Protein AF-A0A7S3MCF3-F1 (afdb_monomer_lite)

Radius of gyration: 24.48 Å; chains: 1; bounding box: 54×47×55 Å

Organism: NCBI:txid89044

Secondary structure (DSSP, 8-state):
---SHHHHHHHHHHHHSTTS-EEEHHHHHTS-GGGGGGEEE---B--TT-SSPBPEEEE-----S-------S--PPPHHHHHHHHHHHHHHHHHHHHGGGT---------HHHHHHHHHHHHHTTSS--------------PPPP-

pLDDT: mean 72.07, std 20.74, range [34.94, 98.25]

Structure (mmCIF, N/CA/C/O backbone):
data_AF-A0A7S3MCF3-F1
#
_entry.id   AF-A0A7S3MCF3-F1
#
loop_
_atom_site.group_PDB
_atom_site.id
_atom_site.type_symbol
_atom_site.label_atom_id
_atom_site.label_alt_id
_atom_site.label_comp_id
_atom_site.label_asym_id
_atom_site.label_entity_id
_atom_site.label_seq_id
_atom_site.pdbx_PDB_ins_code
_atom_site.Cartn_x
_atom_site.Cartn_y
_atom_site.Cartn_z
_atom_site.occupancy
_atom_site.B_iso_or_equiv
_atom_site.auth_seq_id
_atom_site.auth_comp_id
_atom_site.auth_asym_id
_atom_site.auth_atom_id
_atom_site.pdbx_PDB_model_num
ATOM 1 N N . ALA A 1 1 ? 8.148 19.904 11.786 1.00 44.91 1 ALA A N 1
ATOM 2 C CA . ALA A 1 1 ? 8.421 18.454 11.786 1.00 44.91 1 ALA A CA 1
ATOM 3 C C . ALA A 1 1 ? 7.091 17.718 11.912 1.00 44.91 1 ALA A C 1
ATOM 5 O O . ALA A 1 1 ? 6.360 18.007 12.849 1.00 44.91 1 ALA A O 1
ATOM 6 N N . ALA A 1 2 ? 6.740 16.828 10.980 1.00 50.06 2 ALA A N 1
ATOM 7 C CA . ALA A 1 2 ? 5.568 15.959 11.122 1.00 50.06 2 ALA A CA 1
ATOM 8 C C . ALA A 1 2 ? 5.924 14.797 12.069 1.00 50.06 2 ALA A C 1
ATOM 10 O O . ALA A 1 2 ? 6.110 13.661 11.651 1.00 50.06 2 ALA A O 1
ATOM 11 N N . ILE A 1 3 ? 6.128 15.113 13.347 1.00 60.81 3 ILE A N 1
ATOM 12 C CA . ILE A 1 3 ? 6.326 14.124 14.409 1.00 60.81 3 ILE A CA 1
ATOM 13 C C . ILE A 1 3 ? 4.925 13.806 14.906 1.00 60.81 3 ILE A C 1
ATOM 15 O O . ILE A 1 3 ? 4.333 14.574 15.657 1.00 60.81 3 ILE A O 1
ATOM 19 N N . GLY A 1 4 ? 4.342 12.731 14.396 1.00 77.31 4 GLY A N 1
ATOM 20 C CA . GLY A 1 4 ? 2.964 12.396 14.707 1.00 77.31 4 GLY A CA 1
ATOM 21 C C . GLY A 1 4 ? 2.725 10.911 14.560 1.00 77.31 4 GLY A C 1
ATOM 22 O O . GLY A 1 4 ? 3.331 10.252 13.715 1.00 77.31 4 GLY A O 1
ATOM 23 N N . SER A 1 5 ? 1.811 10.400 15.376 1.00 85.06 5 SER A N 1
ATOM 24 C CA . SER A 1 5 ? 1.295 9.030 15.323 1.00 85.06 5 SER A CA 1
ATOM 25 C C . SER A 1 5 ? 1.004 8.553 13.894 1.00 85.06 5 SER A C 1
ATOM 27 O O . SER A 1 5 ? 1.271 7.399 13.580 1.00 85.06 5 SER A O 1
ATOM 29 N N . VAL A 1 6 ? 0.558 9.453 13.012 1.00 90.19 6 VAL A N 1
ATOM 30 C CA . VAL A 1 6 ? 0.302 9.197 11.586 1.00 90.19 6 VAL A CA 1
ATOM 31 C C . VAL A 1 6 ? 1.533 8.674 10.844 1.00 90.19 6 VAL A C 1
ATOM 33 O O . VAL A 1 6 ? 1.431 7.665 10.159 1.00 90.19 6 VAL A O 1
ATOM 36 N N . VAL A 1 7 ? 2.709 9.289 11.010 1.00 90.81 7 VAL A N 1
ATOM 37 C CA . VAL A 1 7 ? 3.930 8.853 10.304 1.00 90.81 7 VAL A CA 1
ATOM 38 C C . VAL A 1 7 ? 4.357 7.462 10.767 1.00 90.81 7 VAL A C 1
ATOM 40 O O . VAL A 1 7 ? 4.725 6.624 9.946 1.00 90.81 7 VAL A O 1
ATOM 43 N N . ASN A 1 8 ? 4.250 7.190 12.070 1.00 90.62 8 ASN A N 1
ATOM 44 C CA . ASN A 1 8 ? 4.541 5.870 12.630 1.00 90.62 8 ASN A CA 1
ATOM 45 C C . ASN A 1 8 ? 3.561 4.802 12.107 1.00 90.62 8 ASN A C 1
ATOM 47 O O . ASN A 1 8 ? 3.985 3.707 11.743 1.00 90.62 8 ASN A O 1
ATOM 51 N N . MET A 1 9 ? 2.265 5.127 12.009 1.00 92.44 9 MET A N 1
ATOM 52 C CA . MET A 1 9 ? 1.270 4.228 11.413 1.00 92.44 9 MET A CA 1
ATOM 53 C C . MET A 1 9 ? 1.580 3.947 9.944 1.00 92.44 9 MET A C 1
ATOM 55 O O . MET A 1 9 ? 1.644 2.782 9.563 1.00 92.44 9 MET A O 1
ATOM 59 N N . SER A 1 10 ? 1.830 4.979 9.135 1.00 93.50 10 SER A N 1
ATOM 60 C CA . SER A 1 10 ? 2.130 4.811 7.709 1.00 93.50 10 SER A CA 1
ATOM 61 C C . SER A 1 10 ? 3.391 3.980 7.483 1.00 93.50 10 SER A C 1
ATOM 63 O O . SER A 1 10 ? 3.389 3.082 6.644 1.00 93.50 10 SER A O 1
ATOM 65 N N . ALA A 1 11 ? 4.448 4.222 8.265 1.00 93.50 11 ALA A N 1
ATOM 66 C CA . ALA A 1 11 ? 5.666 3.420 8.209 1.00 93.50 11 ALA A CA 1
ATOM 67 C C . ALA A 1 11 ? 5.388 1.951 8.560 1.00 93.50 11 ALA A C 1
ATOM 69 O O . ALA A 1 11 ? 5.877 1.051 7.880 1.00 93.50 11 ALA A O 1
ATOM 70 N N . ARG A 1 12 ? 4.557 1.694 9.581 1.00 94.31 12 ARG A N 1
ATOM 71 C CA . ARG A 1 12 ? 4.205 0.324 9.961 1.00 94.31 12 ARG A CA 1
ATOM 72 C C . ARG A 1 12 ? 3.366 -0.372 8.893 1.00 94.31 12 ARG A C 1
ATOM 74 O O . ARG A 1 12 ? 3.689 -1.498 8.537 1.00 94.31 12 ARG A O 1
ATOM 81 N N . LEU A 1 13 ? 2.354 0.298 8.343 1.00 95.62 13 LEU A N 1
ATOM 82 C CA . LEU A 1 13 ? 1.548 -0.232 7.239 1.00 95.62 13 LEU A CA 1
ATOM 83 C C . LEU A 1 13 ?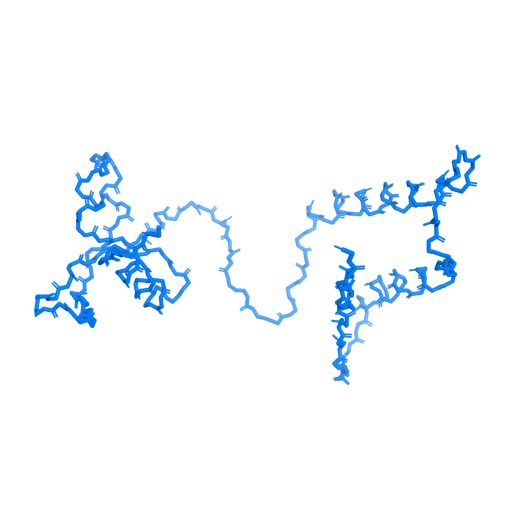 2.412 -0.556 6.017 1.00 95.62 13 LEU A C 1
ATOM 85 O O . LEU A 1 13 ? 2.224 -1.600 5.403 1.00 95.62 13 LEU A O 1
ATOM 89 N N . MET A 1 14 ? 3.391 0.294 5.698 1.00 95.19 14 MET A N 1
ATOM 90 C CA . MET A 1 14 ? 4.333 0.053 4.603 1.00 95.19 14 MET A CA 1
ATOM 91 C C . MET A 1 14 ? 5.173 -1.211 4.829 1.00 95.19 14 MET A C 1
ATOM 93 O O . MET A 1 14 ? 5.364 -1.980 3.890 1.00 95.19 14 MET A O 1
ATOM 97 N N . CYS A 1 15 ? 5.652 -1.448 6.054 1.00 94.31 15 CYS A N 1
ATOM 98 C CA . CYS A 1 15 ? 6.405 -2.661 6.383 1.00 94.31 15 CYS A CA 1
ATOM 99 C C . CYS A 1 15 ? 5.558 -3.939 6.277 1.00 94.31 15 CYS A C 1
ATOM 101 O O . CYS A 1 15 ? 6.086 -4.973 5.884 1.00 94.31 15 CYS A O 1
ATOM 103 N N . GLU A 1 16 ? 4.270 -3.871 6.617 1.00 94.75 16 GLU A N 1
ATOM 104 C CA . GLU A 1 16 ? 3.361 -5.032 6.629 1.00 94.75 16 GLU A CA 1
ATOM 105 C C . GLU A 1 16 ? 2.702 -5.304 5.266 1.00 94.75 16 GLU A C 1
ATOM 107 O O . GLU A 1 16 ? 2.090 -6.349 5.067 1.00 94.75 16 GLU A O 1
ATOM 112 N N . ALA A 1 17 ? 2.797 -4.378 4.308 1.00 93.56 17 ALA A N 1
ATOM 113 C CA . ALA A 1 17 ? 2.049 -4.470 3.058 1.00 93.56 17 ALA A CA 1
ATOM 114 C C . ALA A 1 17 ? 2.517 -5.583 2.103 1.00 93.56 17 ALA A C 1
ATOM 116 O O . ALA A 1 17 ? 1.784 -5.887 1.167 1.00 93.56 17 ALA A O 1
ATOM 117 N N . ASP A 1 18 ? 3.714 -6.155 2.289 1.00 91.00 18 ASP A N 1
ATOM 118 C CA . ASP A 1 18 ? 4.330 -7.170 1.409 1.00 91.00 18 ASP A CA 1
ATOM 119 C C . ASP A 1 18 ? 4.158 -6.863 -0.096 1.00 91.00 18 ASP A C 1
ATOM 121 O O . ASP A 1 18 ? 3.758 -7.697 -0.907 1.00 91.00 18 ASP A O 1
ATOM 125 N N . GLY A 1 19 ? 4.382 -5.604 -0.487 1.00 89.62 19 GLY A N 1
ATOM 126 C CA . GLY A 1 19 ? 4.226 -5.131 -1.869 1.00 89.62 19 GLY A CA 1
ATOM 127 C C . GLY A 1 19 ? 2.780 -4.904 -2.341 1.00 89.62 19 GLY A C 1
ATOM 128 O O . GLY A 1 19 ? 2.566 -4.672 -3.531 1.00 89.62 19 GLY A O 1
ATOM 129 N N . GLY A 1 20 ? 1.799 -4.987 -1.445 1.00 93.56 20 GLY A N 1
ATOM 130 C CA . GLY A 1 20 ? 0.422 -4.532 -1.633 1.00 93.56 20 GLY A CA 1
ATOM 131 C C . GLY A 1 20 ? 0.202 -3.087 -1.172 1.00 93.56 20 GLY A C 1
ATOM 132 O O . GLY A 1 20 ? 1.145 -2.346 -0.895 1.00 93.56 20 GLY A O 1
ATOM 133 N N . ILE A 1 21 ? -1.067 -2.681 -1.087 1.00 96.12 21 ILE A N 1
ATOM 134 C CA . ILE A 1 21 ? -1.476 -1.388 -0.525 1.00 96.12 21 ILE A CA 1
ATOM 135 C C . ILE A 1 21 ? -2.353 -1.672 0.690 1.00 96.12 21 ILE A C 1
ATOM 137 O O . ILE A 1 21 ? -3.384 -2.336 0.572 1.00 96.12 21 ILE A O 1
ATOM 141 N N . LEU A 1 22 ? -1.933 -1.165 1.847 1.00 97.19 22 LEU A N 1
ATOM 142 C CA . LEU A 1 22 ? -2.694 -1.214 3.088 1.00 97.19 22 LEU A CA 1
ATOM 143 C C . LEU A 1 22 ? -3.128 0.196 3.475 1.00 97.19 22 LEU A C 1
ATOM 145 O O . LEU A 1 22 ? -2.333 1.133 3.396 1.00 97.19 22 LEU A O 1
ATOM 149 N N . ILE A 1 23 ? -4.374 0.332 3.919 1.00 97.81 23 ILE A N 1
ATOM 150 C CA . ILE A 1 23 ? -4.916 1.582 4.455 1.00 97.81 23 ILE A CA 1
ATOM 151 C C . ILE A 1 23 ? -5.577 1.333 5.808 1.00 97.81 23 ILE A C 1
ATOM 153 O O . ILE A 1 23 ? -6.113 0.254 6.066 1.00 97.81 23 ILE A O 1
ATOM 157 N N . ASP A 1 24 ? -5.532 2.327 6.685 1.00 97.62 24 ASP A N 1
ATOM 158 C CA . ASP A 1 24 ? -6.203 2.274 7.976 1.00 97.62 24 ASP A CA 1
ATOM 159 C C . ASP A 1 24 ? -7.709 2.556 7.849 1.00 97.62 24 ASP A C 1
ATOM 161 O O . ASP A 1 24 ? -8.204 3.034 6.826 1.00 97.62 24 ASP A O 1
ATOM 165 N N . GLU A 1 25 ? -8.448 2.287 8.921 1.00 97.12 25 GLU A N 1
ATOM 166 C CA . GLU A 1 25 ? -9.888 2.521 8.965 1.00 97.12 25 GLU A CA 1
ATOM 167 C C . GLU A 1 25 ? -10.301 3.974 8.722 1.00 97.12 25 GLU A C 1
ATOM 169 O O . GLU A 1 25 ? -11.331 4.205 8.083 1.00 97.12 25 GLU A O 1
ATOM 174 N N . THR A 1 26 ? -9.528 4.957 9.193 1.00 96.31 26 THR A N 1
ATOM 175 C CA . THR A 1 26 ? -9.891 6.360 8.968 1.00 96.31 26 THR A CA 1
ATOM 176 C C . THR A 1 26 ? -9.769 6.698 7.492 1.00 96.31 26 THR A C 1
ATOM 178 O O . THR A 1 26 ? -10.711 7.250 6.932 1.00 96.31 26 THR A O 1
ATOM 181 N N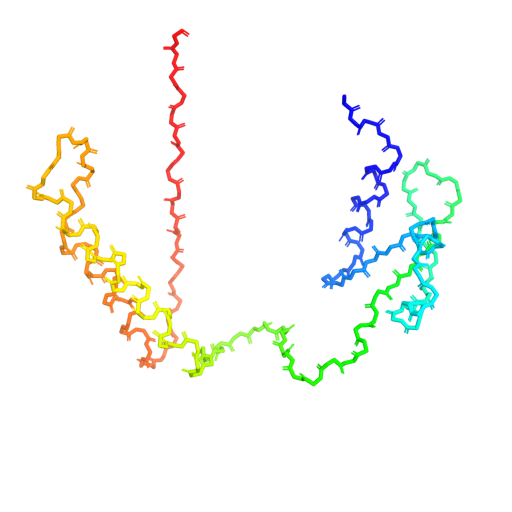 . THR A 1 27 ? -8.692 6.273 6.828 1.00 97.19 27 THR A N 1
ATOM 182 C CA . THR A 1 27 ? -8.542 6.437 5.377 1.00 97.19 27 THR A CA 1
ATOM 183 C C . THR A 1 27 ? -9.642 5.699 4.613 1.00 97.19 27 THR A C 1
ATOM 185 O O . THR A 1 27 ? -10.255 6.284 3.722 1.00 97.19 27 THR A O 1
ATOM 188 N N . PHE A 1 28 ? -9.966 4.460 4.997 1.00 97.88 28 PHE A N 1
ATOM 189 C CA . PHE A 1 28 ? -11.014 3.667 4.344 1.00 97.88 28 PHE A CA 1
ATOM 190 C C . PHE A 1 28 ? -12.393 4.344 4.398 1.00 97.88 28 PHE A C 1
ATOM 192 O O . PHE A 1 28 ? -13.081 4.414 3.383 1.00 97.88 28 PHE A O 1
ATOM 199 N N . ARG A 1 29 ? -12.783 4.911 5.548 1.00 97.75 29 ARG A N 1
ATOM 200 C CA . ARG A 1 29 ? -14.086 5.586 5.718 1.00 97.75 29 ARG A CA 1
ATOM 201 C C . ARG A 1 29 ? -14.247 6.857 4.877 1.00 97.75 29 ARG A C 1
ATOM 203 O O . ARG A 1 29 ? -15.379 7.262 4.634 1.00 97.75 29 ARG A O 1
ATOM 210 N N . HIS A 1 30 ? -13.149 7.482 4.455 1.00 98.25 30 HIS A N 1
ATOM 211 C CA . HIS A 1 30 ? -13.183 8.672 3.598 1.00 98.25 30 HIS A CA 1
ATOM 212 C C . HIS A 1 30 ? -13.189 8.337 2.100 1.00 98.25 30 HIS A C 1
ATOM 214 O O . HIS A 1 30 ? -13.309 9.248 1.278 1.00 98.25 30 HIS A O 1
ATOM 220 N N . LEU A 1 31 ? -13.062 7.060 1.722 1.00 96.69 31 LEU A N 1
ATOM 221 C CA . LEU A 1 31 ? -13.160 6.661 0.323 1.00 96.69 31 LEU A CA 1
ATOM 222 C C . LEU A 1 31 ? -14.612 6.760 -0.180 1.00 96.69 31 LEU A C 1
ATOM 224 O O . LEU A 1 31 ? -15.557 6.547 0.585 1.00 96.69 31 LEU A O 1
ATOM 228 N N . PRO A 1 32 ? -14.819 7.041 -1.478 1.00 97.31 32 PRO A N 1
ATOM 229 C CA . PRO A 1 32 ? -16.125 6.900 -2.104 1.00 97.31 32 PRO A CA 1
ATOM 230 C C . PRO A 1 32 ? -16.672 5.476 -1.951 1.00 97.31 32 PRO A C 1
ATOM 232 O O . PRO A 1 32 ? -15.938 4.500 -2.082 1.00 97.31 32 PRO A O 1
ATOM 235 N N . SER A 1 33 ? -17.985 5.341 -1.764 1.00 96.19 33 SER A N 1
ATOM 236 C CA . SER A 1 33 ? -18.632 4.043 -1.519 1.00 96.19 33 SER A CA 1
ATOM 237 C C . SER A 1 33 ? -18.416 3.003 -2.627 1.00 96.19 33 SER A C 1
ATOM 239 O O . SER A 1 33 ? -18.386 1.809 -2.339 1.00 96.19 33 SER A O 1
ATOM 241 N N . HIS A 1 34 ? -18.225 3.427 -3.883 1.00 94.31 34 HIS A N 1
ATOM 242 C CA . HIS A 1 34 ? -17.943 2.512 -4.995 1.00 94.31 34 HIS A CA 1
ATOM 243 C C . HIS A 1 34 ? -16.576 1.817 -4.870 1.00 94.31 34 HIS A C 1
ATOM 245 O O . HIS A 1 34 ? -16.416 0.697 -5.353 1.00 94.31 34 HIS A O 1
ATOM 251 N N . GLU A 1 35 ? -15.619 2.427 -4.165 1.00 95.19 35 GLU A N 1
ATOM 252 C CA . GLU A 1 35 ? -14.285 1.860 -3.947 1.00 95.19 35 GLU A CA 1
ATOM 253 C C . GLU A 1 35 ? -14.250 0.822 -2.824 1.00 95.19 35 GLU A C 1
ATOM 255 O O . GLU A 1 35 ? -13.308 0.040 -2.755 1.00 95.19 35 GLU A O 1
ATOM 260 N N . PHE A 1 36 ? -15.267 0.743 -1.956 1.00 94.94 36 PHE A N 1
ATOM 261 C CA . PHE A 1 36 ? -15.254 -0.195 -0.822 1.00 94.94 36 PHE A CA 1
ATOM 262 C C . PHE A 1 36 ? -15.131 -1.659 -1.264 1.00 94.94 36 PHE A C 1
ATOM 264 O O . PHE A 1 36 ? -14.542 -2.467 -0.552 1.00 94.94 36 PHE A O 1
ATOM 271 N N . SER A 1 37 ? -15.638 -1.988 -2.456 1.00 94.56 37 SER A N 1
ATOM 272 C CA . SER A 1 37 ? -15.527 -3.326 -3.051 1.00 94.56 37 SER A CA 1
ATOM 273 C C . SER A 1 37 ? -14.096 -3.710 -3.460 1.00 94.56 37 SER A C 1
ATOM 275 O O . SER A 1 37 ? -13.791 -4.896 -3.576 1.00 94.56 37 SER A O 1
ATOM 277 N N . SER A 1 38 ? -13.211 -2.724 -3.625 1.00 95.50 38 SER A N 1
ATOM 278 C CA . SER A 1 38 ? -11.798 -2.907 -3.969 1.00 95.50 38 SER A CA 1
ATOM 279 C C . SER A 1 38 ? -10.917 -3.197 -2.749 1.00 95.50 38 SER A C 1
ATOM 281 O O . SER A 1 38 ? -9.703 -3.335 -2.889 1.00 95.50 38 SER A O 1
ATOM 283 N N . PHE A 1 39 ? -11.479 -3.259 -1.539 1.00 96.75 39 PHE A N 1
ATOM 284 C CA . PHE A 1 39 ? -10.712 -3.456 -0.312 1.00 96.75 39 PHE A CA 1
ATOM 285 C C . PHE A 1 39 ? -11.239 -4.631 0.506 1.00 96.75 39 PHE A C 1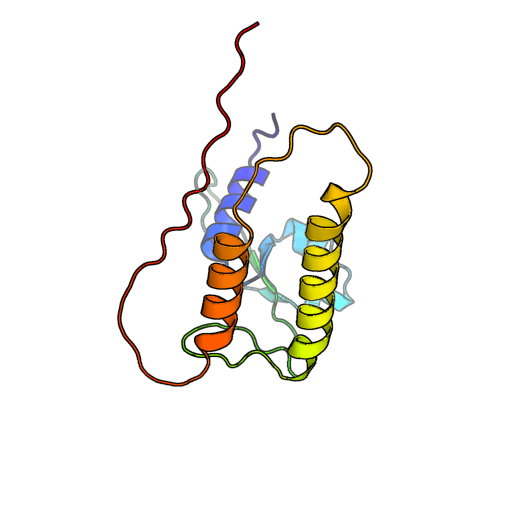
ATOM 287 O O . PHE A 1 39 ? -12.438 -4.788 0.724 1.00 96.75 39 PHE A O 1
ATOM 294 N N . LEU A 1 40 ? -10.313 -5.435 1.019 1.00 96.75 40 LEU A N 1
ATOM 295 C CA . LEU A 1 40 ? -10.591 -6.546 1.912 1.00 96.75 40 LEU A CA 1
ATOM 296 C C . LEU A 1 40 ? -10.148 -6.184 3.327 1.00 96.75 40 LEU A C 1
ATOM 298 O O . LEU A 1 40 ? -9.001 -5.806 3.566 1.00 96.75 40 LEU A O 1
ATOM 302 N N . LYS A 1 41 ? -11.070 -6.304 4.280 1.00 97.62 41 LYS A N 1
ATOM 303 C CA . LYS A 1 41 ? -10.779 -6.103 5.699 1.00 97.62 41 LYS A CA 1
ATOM 304 C C . LYS A 1 41 ? -9.855 -7.221 6.189 1.00 97.62 41 LYS A C 1
ATOM 306 O O . LYS A 1 41 ? -10.216 -8.391 6.092 1.00 97.62 41 LYS A O 1
ATOM 311 N N . ILE A 1 42 ? -8.687 -6.865 6.717 1.00 97.12 42 ILE A N 1
ATOM 312 C CA . ILE A 1 42 ? -7.713 -7.829 7.252 1.00 97.12 42 ILE A CA 1
ATOM 313 C C . ILE A 1 42 ? -7.714 -7.824 8.784 1.00 97.12 42 ILE A C 1
ATOM 315 O O . ILE A 1 42 ? -8.411 -7.027 9.419 1.00 97.12 42 ILE A O 1
ATOM 319 N N . LEU A 1 43 ? -6.951 -8.740 9.386 1.00 96.44 43 LEU A N 1
ATOM 320 C CA . LEU A 1 43 ? -6.785 -8.782 10.836 1.00 96.44 43 LEU A CA 1
ATOM 321 C C . LEU A 1 43 ? -6.159 -7.470 11.344 1.00 96.44 43 LEU A C 1
ATOM 323 O O . LEU A 1 43 ? -5.245 -6.950 10.699 1.00 96.44 43 LEU A O 1
ATOM 327 N N . PRO A 1 44 ? -6.639 -6.926 12.478 1.00 97.44 44 PRO A N 1
ATOM 328 C CA . PRO A 1 44 ? -6.044 -5.745 13.083 1.00 97.44 44 PRO A CA 1
ATOM 329 C C . PRO A 1 44 ? -4.550 -5.925 13.368 1.00 97.44 44 PRO A C 1
ATOM 331 O O . PRO A 1 44 ? -4.120 -6.980 13.835 1.00 97.44 44 PRO A O 1
ATOM 334 N N . ILE A 1 45 ? -3.768 -4.877 13.119 1.00 95.62 45 ILE A N 1
ATOM 335 C CA . ILE A 1 45 ? -2.312 -4.878 13.287 1.00 95.62 45 ILE A CA 1
ATOM 336 C C . ILE A 1 45 ? -1.951 -4.077 14.537 1.00 95.62 45 ILE A C 1
ATOM 338 O O . ILE A 1 45 ? -2.383 -2.937 14.715 1.00 95.62 45 ILE A O 1
ATOM 342 N N . THR A 1 46 ? -1.117 -4.642 15.405 1.00 94.06 46 THR A N 1
ATOM 343 C CA . THR A 1 46 ? -0.579 -3.925 16.566 1.00 94.06 46 THR A CA 1
ATOM 344 C C . THR A 1 46 ? 0.515 -2.951 16.134 1.00 94.06 46 THR A C 1
ATOM 346 O O . THR A 1 46 ? 1.519 -3.354 15.543 1.00 94.06 46 THR A O 1
ATOM 349 N N . VAL A 1 47 ? 0.352 -1.666 16.456 1.00 92.69 47 VAL A N 1
ATOM 350 C CA . VAL A 1 47 ? 1.344 -0.621 16.165 1.00 92.69 47 VAL A CA 1
ATOM 351 C C . VAL A 1 47 ? 2.047 -0.222 17.459 1.00 92.69 47 VAL A C 1
ATOM 353 O O . VAL A 1 47 ? 1.402 0.061 18.465 1.00 92.69 47 VAL A O 1
ATOM 356 N N . LYS A 1 48 ? 3.382 -0.164 17.441 1.00 87.38 48 LYS A N 1
ATOM 357 C CA . LYS A 1 48 ? 4.173 0.232 18.614 1.00 87.38 48 LYS A CA 1
ATOM 358 C C . LYS A 1 48 ? 3.768 1.633 19.087 1.00 87.38 48 LYS A C 1
ATOM 360 O O . LYS A 1 48 ? 3.808 2.581 18.304 1.00 87.38 48 LYS A O 1
ATOM 365 N N . GLY A 1 49 ? 3.432 1.754 20.370 1.00 89.12 49 GLY A N 1
ATOM 366 C CA . GLY A 1 49 ? 2.987 3.011 20.982 1.00 89.12 49 GLY A CA 1
ATOM 367 C C . GLY A 1 49 ? 1.474 3.243 20.936 1.00 89.12 49 GLY A C 1
ATOM 368 O O . GLY A 1 49 ? 1.029 4.325 21.306 1.00 89.12 49 GLY A O 1
ATOM 369 N N . ARG A 1 50 ? 0.686 2.254 20.499 1.00 90.69 50 ARG A N 1
ATOM 370 C CA . ARG A 1 50 ? -0.765 2.212 20.701 1.00 90.69 50 ARG A CA 1
ATOM 371 C C . ARG A 1 50 ? -1.146 0.988 21.523 1.00 90.69 50 ARG A C 1
ATOM 373 O O . ARG A 1 50 ? -0.584 -0.084 21.322 1.00 90.69 50 ARG A O 1
ATOM 380 N N . GLU A 1 51 ? -2.104 1.173 22.422 1.00 94.12 51 GLU A N 1
ATOM 381 C CA . GLU A 1 51 ? -2.714 0.078 23.183 1.00 94.12 51 GLU A CA 1
ATOM 382 C C . GLU A 1 51 ? -3.727 -0.684 22.323 1.00 94.12 51 GLU A C 1
ATOM 384 O O . GLU A 1 51 ? -3.785 -1.910 22.358 1.00 94.12 51 GLU A O 1
ATOM 389 N N . GLU A 1 52 ? -4.475 0.039 21.489 1.00 95.56 52 GLU A N 1
ATOM 390 C CA . GLU A 1 52 ? -5.490 -0.544 20.620 1.00 95.56 52 GLU A CA 1
ATOM 391 C C . GLU A 1 52 ? -4.899 -0.979 19.267 1.00 95.56 52 GLU A C 1
ATOM 393 O O . GLU A 1 52 ? -4.171 -0.206 18.622 1.00 95.56 52 GLU A O 1
ATOM 398 N N . PRO A 1 53 ? -5.214 -2.198 18.795 1.00 96.25 53 PRO A N 1
ATOM 399 C CA . PRO A 1 53 ? -4.792 -2.653 17.482 1.00 96.25 53 PRO A CA 1
ATOM 400 C C . PRO A 1 53 ? -5.497 -1.850 16.381 1.00 96.25 53 PRO A C 1
ATOM 402 O O . PRO A 1 53 ? -6.679 -1.520 16.466 1.00 96.25 53 PRO A O 1
ATOM 405 N N . LEU A 1 54 ? -4.760 -1.538 15.319 1.00 96.19 54 LEU A N 1
ATOM 406 C CA . LEU A 1 54 ? -5.258 -0.750 14.201 1.00 96.19 54 LEU A CA 1
ATOM 407 C C . LEU A 1 54 ? -6.026 -1.650 13.235 1.00 96.19 54 LEU A C 1
ATOM 409 O O . LEU A 1 54 ? -5.467 -2.613 12.714 1.00 96.19 54 LEU A O 1
ATOM 413 N N . GLN A 1 55 ? -7.283 -1.321 12.943 1.00 98.12 55 GLN A N 1
ATOM 414 C CA . GLN A 1 55 ? -8.014 -1.975 11.864 1.00 98.12 55 GLN A CA 1
ATOM 415 C C . GLN A 1 55 ? -7.462 -1.527 10.503 1.00 98.12 55 GLN A C 1
ATOM 417 O O . GLN A 1 55 ? -7.384 -0.331 10.215 1.00 98.12 55 GLN A O 1
ATOM 422 N N . VAL A 1 56 ? -7.109 -2.499 9.660 1.00 97.94 56 VAL A N 1
ATOM 423 C CA . VAL A 1 56 ? -6.482 -2.274 8.349 1.00 97.94 56 VAL A CA 1
ATOM 424 C C . VAL A 1 56 ? -7.302 -2.933 7.239 1.00 97.94 56 VAL A C 1
ATOM 426 O O . VAL A 1 56 ? -8.005 -3.925 7.467 1.00 97.94 56 VAL A O 1
ATOM 429 N N . TYR A 1 57 ? -7.213 -2.365 6.040 1.00 98.12 57 TYR A N 1
ATOM 430 C CA . TYR A 1 57 ? -7.846 -2.840 4.816 1.00 98.12 57 TYR A CA 1
ATOM 431 C C . TYR A 1 57 ? -6.782 -2.999 3.728 1.00 98.12 57 TYR A C 1
ATOM 433 O O . TYR A 1 57 ? -5.954 -2.111 3.525 1.00 98.12 57 TYR A O 1
ATOM 441 N N . SER A 1 58 ? -6.799 -4.136 3.037 1.00 97.19 58 SER A N 1
ATOM 442 C CA . SER A 1 58 ? -5.901 -4.439 1.925 1.00 97.19 58 SER A CA 1
ATOM 443 C C . SER A 1 58 ? -6.591 -4.146 0.605 1.00 97.19 58 SER A C 1
ATOM 445 O O . SER A 1 58 ? -7.711 -4.601 0.380 1.00 97.19 58 SER A O 1
ATOM 447 N N . TYR A 1 59 ? -5.937 -3.389 -0.269 1.00 96.44 59 TYR A N 1
ATOM 448 C CA . TYR A 1 59 ? -6.432 -3.166 -1.618 1.00 96.44 59 TYR A CA 1
ATOM 449 C C . TYR A 1 59 ? -6.323 -4.457 -2.429 1.00 96.44 59 TYR A C 1
ATOM 451 O O . TYR A 1 59 ? -5.226 -4.924 -2.755 1.00 96.44 59 TYR A O 1
ATOM 459 N N . VAL A 1 60 ? -7.472 -5.011 -2.792 1.00 93.19 60 VAL A N 1
ATOM 460 C CA . VAL A 1 60 ? -7.576 -6.116 -3.732 1.00 93.19 60 VAL A CA 1
ATOM 461 C C . VAL A 1 60 ? -7.901 -5.493 -5.071 1.00 93.19 60 VAL A C 1
ATOM 463 O O . VAL A 1 60 ? -9.022 -5.059 -5.321 1.00 93.19 60 VAL A O 1
ATOM 466 N N . LYS A 1 61 ? -6.900 -5.444 -5.948 1.00 80.75 61 LYS A N 1
ATOM 467 C CA . LYS A 1 61 ? -7.112 -5.038 -7.331 1.00 80.75 61 LYS A CA 1
ATOM 468 C C . LYS A 1 61 ? -8.119 -6.020 -7.938 1.00 80.75 61 LYS A C 1
ATOM 470 O O . LYS A 1 61 ? -7.745 -7.143 -8.277 1.00 80.75 61 LYS A O 1
ATOM 475 N N . SER A 1 62 ? -9.385 -5.625 -8.045 1.00 64.94 62 SER A N 1
ATOM 476 C CA . SER A 1 62 ? -10.386 -6.324 -8.845 1.00 64.94 62 SER A CA 1
ATOM 477 C C . SER A 1 62 ? -9.793 -6.406 -10.241 1.00 64.94 62 SER A C 1
ATOM 479 O O . SER A 1 62 ? -9.587 -5.379 -10.876 1.00 64.94 62 SER A O 1
ATOM 481 N N . ALA A 1 63 ? -9.334 -7.600 -10.627 1.00 48.91 63 ALA A N 1
ATOM 482 C CA . ALA A 1 63 ? -8.377 -7.770 -11.709 1.00 48.91 63 ALA A CA 1
ATOM 483 C C . ALA A 1 63 ? -8.776 -6.942 -12.944 1.00 48.91 63 ALA A C 1
ATOM 485 O O . ALA A 1 63 ? -9.739 -7.303 -13.621 1.00 48.91 63 ALA A O 1
ATOM 486 N N . PRO A 1 64 ? -8.046 -5.873 -13.312 1.00 48.75 64 PRO A N 1
ATOM 487 C CA . PRO A 1 64 ? -8.027 -5.489 -14.698 1.00 48.75 64 PRO A CA 1
ATOM 488 C C . PRO A 1 64 ? -7.208 -6.575 -15.380 1.00 48.75 64 PRO A C 1
ATOM 490 O O . PRO A 1 64 ? -6.075 -6.86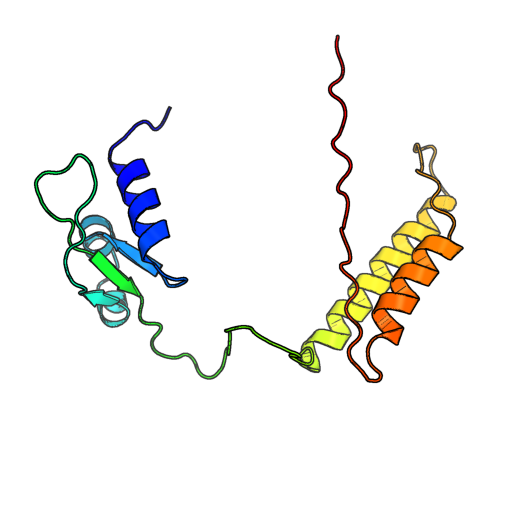2 -14.975 1.00 48.75 64 PRO A O 1
ATOM 493 N N . GLN A 1 65 ? -7.834 -7.211 -16.364 1.00 48.47 65 GLN A N 1
ATOM 494 C CA . GLN A 1 65 ? -7.204 -8.061 -17.363 1.00 48.47 65 GLN A CA 1
ATOM 495 C C . GLN A 1 65 ? -5.725 -7.683 -17.545 1.00 48.47 65 GLN A C 1
ATOM 497 O O . GLN A 1 65 ? -5.404 -6.557 -17.910 1.00 48.47 65 GLN A O 1
ATOM 502 N N . CYS A 1 66 ? -4.839 -8.632 -17.241 1.00 36.94 66 CYS A N 1
ATOM 503 C CA . CYS A 1 66 ? -3.440 -8.647 -17.651 1.00 36.94 66 CYS A CA 1
ATOM 504 C C . CYS A 1 66 ? -2.672 -7.316 -17.520 1.00 36.94 66 CYS A C 1
ATOM 506 O O . CYS A 1 66 ? -2.354 -6.667 -18.510 1.00 36.94 66 CYS A O 1
ATOM 508 N N . ILE A 1 67 ? -2.228 -6.971 -16.312 1.00 52.50 67 ILE A N 1
ATOM 509 C CA . ILE A 1 67 ? -0.886 -6.386 -16.192 1.00 52.50 67 ILE A CA 1
ATOM 510 C C . ILE A 1 67 ? -0.148 -7.188 -15.128 1.00 52.50 67 ILE A C 1
ATOM 512 O O . ILE A 1 67 ? -0.164 -6.867 -13.941 1.00 52.50 67 ILE A O 1
ATOM 516 N N . SER A 1 68 ? 0.428 -8.294 -15.598 1.00 43.03 68 SER A N 1
ATOM 517 C CA . SER A 1 68 ? 1.366 -9.147 -14.873 1.00 43.03 68 SER A CA 1
ATOM 518 C C . SER A 1 68 ? 2.486 -8.311 -14.253 1.00 43.03 68 SER A C 1
ATOM 520 O O . SER A 1 68 ? 3.149 -7.546 -14.959 1.00 43.03 68 SER A O 1
ATOM 522 N N . ARG A 1 69 ? 2.707 -8.469 -12.941 1.00 51.66 69 ARG A N 1
ATOM 523 C CA . ARG A 1 69 ? 3.978 -8.127 -12.288 1.00 51.66 69 ARG A CA 1
ATOM 524 C C . ARG A 1 69 ? 4.131 -8.799 -10.917 1.00 51.66 69 ARG A C 1
ATOM 526 O O . ARG A 1 69 ? 3.634 -8.280 -9.924 1.00 51.66 69 ARG A O 1
ATOM 533 N N . ARG A 1 70 ? 4.889 -9.901 -10.888 1.00 46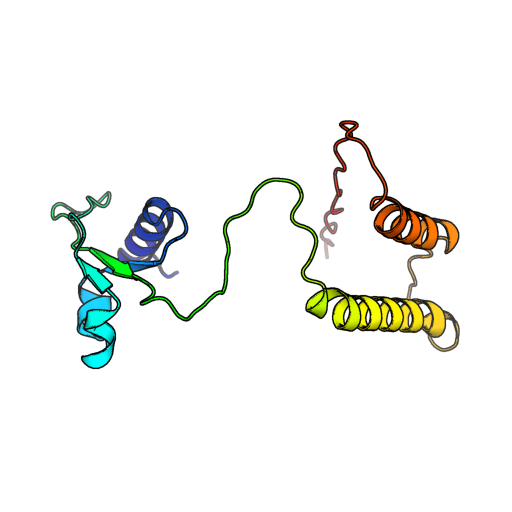.34 70 ARG A N 1
ATOM 534 C CA . ARG A 1 70 ? 6.092 -10.150 -10.052 1.00 46.34 70 ARG A CA 1
ATOM 535 C C . ARG A 1 70 ? 6.980 -11.097 -10.887 1.00 46.34 70 ARG A C 1
ATOM 537 O O . ARG A 1 70 ? 6.485 -12.124 -11.323 1.00 46.34 70 ARG A O 1
ATOM 544 N N . LEU A 1 71 ? 8.097 -10.643 -11.466 1.00 62.78 71 LEU A N 1
ATOM 545 C CA . LEU A 1 71 ? 9.441 -10.473 -10.879 1.00 62.78 71 LEU A CA 1
ATOM 546 C C . LEU A 1 71 ? 10.033 -11.793 -10.359 1.00 62.78 71 LEU A C 1
ATOM 548 O O . LEU A 1 71 ? 9.831 -12.113 -9.195 1.00 62.78 71 LEU A O 1
ATOM 552 N N . ASN A 1 72 ? 10.728 -12.538 -11.229 1.00 50.91 72 ASN A N 1
ATOM 553 C CA . ASN A 1 72 ? 12.065 -13.122 -11.023 1.00 50.91 72 ASN A CA 1
ATOM 554 C C . ASN A 1 72 ? 12.449 -14.005 -12.230 1.00 50.91 72 ASN A C 1
ATOM 556 O O . ASN A 1 72 ? 11.616 -14.749 -12.732 1.00 50.91 72 ASN A O 1
ATOM 560 N N . GLU A 1 73 ? 13.707 -13.848 -12.656 1.00 53.38 73 GLU A N 1
ATOM 561 C CA . GLU A 1 73 ? 14.480 -14.619 -13.651 1.00 53.38 73 GLU A CA 1
ATOM 562 C C . GLU A 1 73 ? 14.011 -14.538 -15.126 1.00 53.38 73 GLU A C 1
ATOM 564 O O . GLU A 1 73 ? 12.922 -14.949 -15.506 1.00 53.38 73 GLU A O 1
ATOM 569 N N . ASP A 1 74 ? 14.860 -13.930 -15.966 1.00 56.16 74 ASP A N 1
ATOM 570 C CA . ASP A 1 74 ? 14.799 -13.914 -17.438 1.00 56.16 74 ASP A CA 1
ATOM 571 C C . ASP A 1 74 ? 13.478 -13.489 -18.098 1.00 56.16 74 ASP A C 1
ATOM 573 O O . ASP A 1 74 ? 13.046 -14.037 -19.114 1.00 56.16 74 ASP A O 1
ATOM 577 N N . MET A 1 75 ? 12.843 -12.434 -17.583 1.00 48.91 75 MET A N 1
ATOM 578 C CA . MET A 1 75 ? 11.714 -11.836 -18.290 1.00 48.91 75 MET A CA 1
ATOM 579 C C . MET A 1 75 ? 12.185 -11.059 -19.523 1.00 48.91 75 MET A C 1
ATOM 581 O O . MET A 1 75 ? 12.588 -9.893 -19.452 1.00 48.91 75 MET A O 1
ATOM 585 N N . ASP A 1 76 ? 12.075 -11.715 -20.675 1.00 59.78 76 ASP A N 1
ATOM 586 C CA . ASP A 1 76 ? 12.136 -11.092 -21.987 1.00 59.78 76 ASP A CA 1
ATOM 587 C C . ASP A 1 76 ? 11.223 -9.857 -22.018 1.00 59.78 76 ASP A C 1
ATOM 589 O O . ASP A 1 76 ? 10.002 -9.934 -21.854 1.00 59.78 76 ASP A O 1
ATOM 593 N N . LEU A 1 77 ? 11.834 -8.683 -22.201 1.00 57.75 77 LEU A N 1
ATOM 594 C CA . LEU A 1 77 ? 11.126 -7.408 -22.257 1.00 57.75 77 LEU A CA 1
ATOM 595 C C . LEU A 1 77 ? 10.004 -7.494 -23.315 1.00 57.75 77 LEU A C 1
ATOM 597 O O . LEU A 1 77 ? 10.326 -7.780 -24.478 1.00 57.75 77 LEU A O 1
ATOM 601 N N . PRO A 1 78 ? 8.729 -7.214 -22.969 1.00 62.34 78 PRO A N 1
ATOM 602 C CA . PRO A 1 78 ? 7.613 -7.344 -23.897 1.00 62.34 78 PRO A CA 1
ATOM 603 C C . PRO A 1 78 ? 7.879 -6.596 -25.204 1.00 62.34 78 PRO A C 1
ATOM 605 O O . PRO A 1 78 ? 8.313 -5.439 -25.200 1.00 62.34 78 PRO A O 1
ATOM 608 N N . HIS A 1 79 ? 7.630 -7.261 -26.335 1.00 62.78 79 HIS A N 1
ATOM 609 C CA . HIS A 1 79 ? 8.070 -6.811 -27.661 1.00 62.78 79 HIS A CA 1
ATOM 610 C C . HIS A 1 79 ? 7.586 -5.394 -28.028 1.00 62.78 79 HIS A C 1
ATOM 612 O O . HIS A 1 79 ? 8.265 -4.683 -28.772 1.00 62.78 79 HIS A O 1
ATOM 618 N N . TYR A 1 80 ? 6.461 -4.953 -27.453 1.00 67.88 80 TYR A N 1
ATOM 619 C CA . TYR A 1 80 ? 5.884 -3.624 -27.661 1.00 67.88 80 TYR A CA 1
ATOM 620 C C . TYR A 1 80 ? 6.665 -2.490 -26.969 1.00 67.88 80 TYR A C 1
ATOM 622 O O . TYR A 1 80 ? 6.676 -1.366 -27.464 1.00 67.88 80 TYR A O 1
ATOM 630 N N . CYS A 1 81 ? 7.389 -2.768 -25.878 1.00 58.78 81 CYS A N 1
ATOM 631 C CA . CYS A 1 81 ? 8.227 -1.776 -25.189 1.00 58.78 81 CYS A CA 1
ATOM 632 C C . CYS A 1 81 ? 9.604 -1.598 -25.842 1.00 58.78 81 CYS A C 1
ATOM 634 O O . CYS A 1 81 ? 10.280 -0.598 -25.594 1.00 58.78 81 CYS A O 1
ATOM 636 N N . ARG A 1 82 ? 10.036 -2.544 -26.689 1.00 68.94 82 ARG A N 1
ATOM 637 C CA . ARG A 1 82 ? 11.374 -2.510 -27.304 1.00 68.94 82 ARG A CA 1
ATOM 638 C C . ARG A 1 82 ? 11.548 -1.317 -28.245 1.00 68.94 82 ARG A C 1
ATOM 640 O O . ARG A 1 82 ? 12.607 -0.696 -28.248 1.00 68.94 82 ARG A O 1
ATOM 647 N N . HIS A 1 83 ? 10.522 -0.967 -29.020 1.00 73.25 83 HIS A N 1
ATOM 648 C CA . HIS A 1 83 ? 10.615 0.116 -30.004 1.00 73.25 83 HIS A CA 1
ATOM 649 C C . HIS A 1 83 ? 10.678 1.521 -29.384 1.00 73.25 83 HIS A C 1
ATOM 651 O O . HIS A 1 83 ? 11.602 2.265 -29.729 1.00 73.25 83 HIS A O 1
ATOM 657 N N . PRO A 1 84 ? 9.774 1.902 -28.459 1.00 77.44 84 PRO A N 1
ATOM 658 C CA . PRO A 1 84 ? 9.819 3.221 -27.829 1.00 77.44 84 PRO A CA 1
ATOM 659 C C . PRO A 1 84 ? 11.112 3.446 -27.043 1.00 77.44 84 PRO A C 1
ATOM 661 O O . PRO A 1 84 ? 11.714 4.514 -27.130 1.00 77.44 84 PRO A O 1
ATOM 664 N N . LEU A 1 85 ? 11.586 2.415 -26.338 1.00 77.56 85 LEU A N 1
ATOM 665 C CA . LEU A 1 85 ? 12.780 2.503 -25.499 1.00 77.56 85 LEU A CA 1
ATOM 666 C C . LEU A 1 85 ? 14.057 2.585 -26.346 1.00 77.56 85 LEU A C 1
ATOM 668 O O . LEU A 1 85 ? 14.928 3.411 -26.078 1.00 77.56 85 LEU A O 1
ATOM 672 N N . LYS A 1 86 ? 14.131 1.819 -27.443 1.00 79.69 86 LYS A N 1
ATOM 673 C CA . LYS A 1 86 ? 15.217 1.946 -28.425 1.00 79.69 86 LYS A CA 1
ATOM 674 C C . LYS A 1 86 ? 15.229 3.333 -29.074 1.00 79.69 86 LYS A C 1
ATOM 676 O O . LYS A 1 86 ? 16.293 3.929 -29.198 1.00 79.69 86 LYS A O 1
ATOM 681 N N . SER A 1 87 ? 14.061 3.859 -29.445 1.00 81.56 87 SER A N 1
ATOM 682 C CA . SER A 1 87 ? 13.929 5.212 -30.005 1.00 81.56 87 SER A CA 1
ATOM 683 C C . SER A 1 87 ? 14.406 6.284 -29.017 1.00 81.56 87 SER A C 1
ATOM 685 O O . SER A 1 87 ? 15.176 7.168 -29.391 1.00 81.56 87 SER A O 1
ATOM 687 N N . LEU A 1 88 ? 14.031 6.168 -27.739 1.00 85.81 88 LEU A N 1
ATOM 688 C CA . LEU A 1 88 ? 14.478 7.077 -26.683 1.00 85.81 88 LEU A CA 1
ATOM 689 C C . LEU A 1 88 ? 16.001 7.031 -26.489 1.00 85.81 88 LEU A C 1
ATOM 691 O O . LEU A 1 88 ? 16.644 8.078 -26.463 1.00 85.81 88 LEU A O 1
ATOM 695 N N . LEU A 1 89 ? 16.589 5.833 -26.407 1.00 85.88 89 LEU A N 1
ATOM 696 C CA . LEU A 1 89 ? 18.037 5.667 -26.241 1.00 85.88 89 LEU A CA 1
ATOM 697 C C . LEU A 1 89 ? 18.825 6.255 -27.416 1.00 85.88 89 LEU A C 1
ATOM 699 O O . LEU A 1 89 ? 19.841 6.910 -27.199 1.00 85.88 89 LEU A O 1
ATOM 703 N N . VAL A 1 90 ? 18.339 6.078 -28.649 1.00 82.12 90 VAL A N 1
ATOM 704 C CA . VAL A 1 90 ? 18.951 6.690 -29.841 1.00 82.12 90 VAL A CA 1
ATOM 705 C C . VAL A 1 90 ? 18.856 8.215 -29.784 1.00 82.12 90 VAL A C 1
ATOM 707 O O . VAL A 1 90 ? 19.836 8.893 -30.081 1.00 82.12 90 VAL A O 1
ATOM 710 N N . LYS A 1 91 ? 17.718 8.774 -29.353 1.00 81.44 91 LYS A N 1
ATOM 711 C CA . LYS A 1 91 ? 17.575 10.230 -29.185 1.00 81.44 91 LYS A CA 1
ATOM 712 C C . LYS A 1 91 ? 18.553 10.781 -28.151 1.00 81.44 91 LYS A C 1
ATOM 714 O O . LYS A 1 91 ? 19.197 11.786 -28.425 1.00 81.44 91 LYS A O 1
ATOM 719 N N . ILE A 1 92 ? 18.702 10.114 -27.007 1.00 81.00 92 ILE A N 1
ATOM 720 C CA . ILE A 1 92 ? 19.656 10.521 -25.966 1.00 81.00 92 ILE A CA 1
ATOM 721 C C . ILE A 1 92 ? 21.090 10.447 -26.499 1.00 81.00 92 ILE A C 1
ATOM 723 O O . ILE A 1 92 ? 21.840 11.404 -26.341 1.00 81.00 92 ILE A O 1
ATOM 727 N N . ALA A 1 93 ? 21.456 9.361 -27.185 1.00 81.81 93 ALA A N 1
ATOM 728 C CA . ALA A 1 93 ? 22.784 9.223 -27.780 1.00 81.81 93 ALA A CA 1
ATOM 729 C C . ALA A 1 93 ? 23.073 10.338 -28.799 1.00 81.81 93 ALA A C 1
ATOM 731 O O . ALA A 1 93 ? 24.141 10.940 -28.759 1.00 81.81 93 ALA A O 1
ATOM 732 N N . ASN A 1 94 ? 22.105 10.672 -29.655 1.00 76.94 94 ASN A N 1
ATOM 733 C CA . ASN A 1 94 ? 22.254 11.753 -30.629 1.00 76.94 94 ASN A CA 1
ATOM 734 C C . ASN A 1 94 ? 22.373 13.128 -29.962 1.00 76.94 94 ASN A C 1
ATOM 736 O O . ASN A 1 94 ? 23.145 13.955 -30.430 1.00 76.94 94 ASN A O 1
ATOM 740 N N . VAL A 1 95 ? 21.643 13.380 -28.871 1.00 79.25 95 VAL A N 1
ATOM 741 C CA . VAL A 1 95 ? 21.795 14.622 -28.097 1.00 79.25 95 VAL A CA 1
ATOM 742 C C . VAL A 1 95 ? 23.199 14.699 -27.499 1.00 79.25 95 VAL A C 1
ATOM 744 O O . VAL A 1 95 ? 23.866 15.710 -27.675 1.00 79.25 95 VAL A O 1
ATOM 747 N N . VAL A 1 96 ? 23.683 13.623 -26.873 1.00 77.75 96 VAL A N 1
ATOM 748 C CA . VAL A 1 96 ? 25.029 13.578 -26.277 1.00 77.75 96 VAL A CA 1
ATOM 749 C C . VAL A 1 96 ? 26.124 13.798 -27.325 1.00 77.75 96 VAL A C 1
ATOM 751 O O . VAL A 1 96 ? 27.057 14.550 -27.066 1.00 77.75 96 VAL A O 1
ATOM 754 N N . LEU A 1 97 ? 25.995 13.203 -28.514 1.00 74.81 97 LEU A N 1
ATOM 755 C CA . LEU A 1 97 ? 26.981 13.351 -29.591 1.00 74.81 97 LEU A CA 1
ATOM 756 C C . LEU A 1 97 ? 26.909 14.720 -30.289 1.00 74.81 97 LEU A C 1
ATOM 758 O O . LEU A 1 97 ? 27.936 15.255 -30.688 1.00 74.81 97 LEU A O 1
ATOM 762 N N . ASN A 1 98 ? 25.723 15.324 -30.411 1.00 69.94 98 ASN A N 1
ATOM 763 C CA . ASN A 1 98 ? 25.571 16.627 -31.073 1.00 69.94 98 ASN A CA 1
ATOM 764 C C . ASN A 1 98 ? 25.951 17.821 -30.180 1.00 69.94 98 ASN A C 1
ATOM 766 O O . ASN A 1 98 ? 26.210 18.907 -30.706 1.00 69.94 98 ASN A O 1
ATOM 770 N N . ILE A 1 99 ? 26.019 17.643 -28.853 1.00 62.78 99 ILE A N 1
ATOM 771 C CA . ILE A 1 99 ? 26.460 18.689 -27.910 1.00 62.78 99 ILE A CA 1
ATOM 772 C C . ILE A 1 99 ? 27.920 19.116 -28.165 1.00 62.78 99 ILE A C 1
ATOM 774 O O . ILE A 1 99 ? 28.280 20.246 -27.841 1.00 62.78 99 ILE A O 1
ATOM 778 N N . GLU A 1 100 ? 28.738 18.293 -28.831 1.00 56.59 100 GLU A N 1
ATOM 779 C CA . GLU A 1 100 ? 30.127 18.643 -29.172 1.00 56.59 100 GLU A CA 1
ATOM 780 C C . GLU A 1 100 ? 30.259 19.802 -30.180 1.00 56.59 100 GLU A C 1
ATOM 782 O O . GLU A 1 100 ? 31.355 20.326 -30.362 1.00 56.59 100 GLU A O 1
ATOM 787 N N . SER A 1 101 ? 29.167 20.240 -30.818 1.00 57.12 101 SER A N 1
ATOM 788 C CA . SER A 1 101 ? 29.244 21.212 -31.916 1.00 57.12 101 SER A CA 1
ATOM 789 C C . SER A 1 101 ? 29.030 22.683 -31.539 1.00 57.12 101 SER A C 1
ATOM 791 O O . SER A 1 101 ? 29.414 23.526 -32.339 1.00 57.12 101 SER A O 1
ATOM 793 N N . ASN A 1 102 ? 28.450 23.035 -30.375 1.00 55.47 102 ASN A N 1
ATOM 794 C CA . ASN A 1 102 ? 27.933 24.410 -30.198 1.00 55.47 102 ASN A CA 1
ATOM 795 C C . ASN A 1 102 ? 27.930 25.036 -28.782 1.00 55.47 102 ASN A C 1
ATOM 797 O O . ASN A 1 102 ? 27.228 26.026 -28.575 1.00 55.47 102 ASN A O 1
ATOM 801 N N . GLY A 1 103 ? 28.692 24.561 -27.787 1.00 57.25 103 GLY A N 1
ATOM 802 C CA . GLY A 1 103 ? 28.634 25.223 -26.471 1.00 57.25 103 GLY A CA 1
ATOM 803 C C . GLY A 1 103 ? 29.773 24.956 -25.495 1.00 57.25 103 GLY A C 1
ATOM 804 O O . GLY A 1 103 ? 30.173 23.820 -25.265 1.00 57.25 103 GLY A O 1
ATOM 805 N N . ASN A 1 104 ? 30.232 26.039 -24.865 1.00 53.62 104 ASN A N 1
ATOM 806 C CA . ASN A 1 104 ? 31.280 26.111 -23.847 1.00 53.62 104 ASN A CA 1
ATOM 807 C C . ASN A 1 104 ? 30.775 25.630 -22.466 1.00 53.62 104 ASN A C 1
ATOM 809 O O . ASN A 1 104 ? 30.738 26.399 -21.507 1.00 53.62 104 ASN A O 1
ATOM 813 N N . PHE A 1 105 ? 30.328 24.375 -22.371 1.00 52.78 105 PHE A N 1
ATOM 814 C CA . PHE A 1 105 ? 30.032 23.720 -21.091 1.00 52.78 105 PHE A CA 1
ATOM 815 C C . PHE A 1 105 ? 31.187 22.788 -20.691 1.00 52.78 105 PHE A C 1
ATOM 817 O O . PHE A 1 105 ? 31.846 22.227 -21.569 1.00 52.78 105 PHE A O 1
ATOM 824 N N . PRO A 1 106 ? 31.448 22.581 -19.386 1.00 47.44 106 PRO A N 1
ATOM 825 C CA . PRO A 1 106 ? 32.434 21.610 -18.925 1.00 47.44 106 PRO A CA 1
ATOM 826 C C . PRO A 1 106 ? 31.929 20.191 -19.218 1.00 47.44 106 PRO A C 1
ATOM 828 O O . PRO A 1 106 ? 31.236 19.563 -18.420 1.00 47.44 106 PRO A O 1
ATOM 831 N N . VAL A 1 107 ? 32.253 19.694 -20.409 1.00 51.56 107 VAL A N 1
ATOM 832 C CA . VAL A 1 107 ? 31.952 18.330 -20.838 1.00 51.56 107 VAL A CA 1
ATOM 833 C C . VAL A 1 107 ? 32.899 17.376 -20.117 1.00 51.56 107 VAL A C 1
ATOM 835 O O . VAL A 1 107 ? 34.119 17.434 -20.288 1.00 51.56 107 VAL A O 1
ATOM 838 N N . VAL A 1 108 ? 32.337 16.457 -19.331 1.00 57.94 108 VAL A N 1
ATOM 839 C CA . VAL A 1 108 ? 33.060 15.264 -18.882 1.00 57.94 108 VAL A CA 1
ATOM 840 C C . VAL A 1 108 ? 33.332 14.427 -20.129 1.00 57.94 108 VAL A C 1
ATOM 842 O O . VAL A 1 108 ? 32.432 13.782 -20.663 1.00 57.94 108 VAL A O 1
ATOM 845 N N . LYS A 1 109 ? 34.569 14.485 -20.633 1.00 53.12 109 LYS A N 1
ATOM 846 C CA . LYS A 1 109 ? 35.010 13.714 -21.800 1.00 53.12 109 LYS A CA 1
ATOM 847 C C . LYS A 1 109 ? 35.010 12.230 -21.450 1.00 53.12 109 LYS A C 1
ATOM 849 O O . LYS A 1 109 ? 36.003 11.694 -20.963 1.00 53.12 109 LYS A O 1
ATOM 854 N N . VAL A 1 110 ? 33.892 11.559 -21.694 1.00 59.47 110 VAL A N 1
ATOM 855 C CA . VAL A 1 110 ? 33.851 10.099 -21.718 1.00 59.47 110 VAL A CA 1
ATOM 856 C C . VAL A 1 110 ? 34.267 9.676 -23.127 1.00 59.47 110 VAL A C 1
ATOM 858 O O . VAL A 1 110 ? 33.616 10.089 -24.086 1.00 59.47 110 VAL A O 1
ATOM 861 N N . PRO A 1 111 ? 35.333 8.875 -23.298 1.00 63.06 111 PRO A N 1
ATOM 862 C CA . PRO A 1 111 ? 35.720 8.390 -24.616 1.00 63.06 111 PRO A CA 1
ATOM 863 C C . PRO A 1 111 ? 34.532 7.691 -25.283 1.00 63.06 111 PRO A C 1
ATOM 865 O O . PRO A 1 111 ? 33.923 6.803 -24.682 1.00 63.06 111 PRO A O 1
ATOM 868 N N . ALA A 1 112 ? 34.206 8.055 -26.526 1.00 55.84 112 ALA A N 1
ATOM 869 C CA . ALA A 1 112 ? 33.076 7.475 -27.260 1.00 55.84 112 ALA A CA 1
ATOM 870 C C . ALA A 1 112 ? 33.136 5.932 -27.314 1.00 55.84 112 ALA A C 1
ATOM 872 O O . ALA A 1 112 ? 32.108 5.258 -27.240 1.00 55.84 112 ALA A O 1
ATOM 873 N N . ALA A 1 113 ? 34.347 5.361 -27.335 1.00 62.62 113 ALA A N 1
ATOM 874 C CA . ALA A 1 113 ? 34.586 3.920 -27.250 1.00 62.62 113 ALA A CA 1
ATOM 875 C C . ALA A 1 113 ? 34.061 3.287 -25.942 1.00 62.62 113 ALA A C 1
ATOM 877 O O . ALA A 1 113 ? 33.575 2.153 -25.946 1.00 62.62 113 ALA A O 1
ATOM 878 N N . SER A 1 114 ? 34.095 4.014 -24.824 1.00 64.50 114 SER A N 1
ATOM 879 C CA . SER A 1 114 ? 33.601 3.550 -23.523 1.00 64.50 114 SER A CA 1
ATOM 880 C C . SER A 1 114 ? 32.073 3.537 -23.476 1.00 64.50 114 SER A C 1
ATOM 882 O O . SER A 1 114 ? 31.480 2.566 -23.017 1.00 64.50 114 SER A O 1
ATOM 884 N N . PHE A 1 115 ? 31.409 4.557 -24.024 1.00 63.16 115 PHE A N 1
ATOM 885 C CA . PHE A 1 115 ? 29.943 4.592 -24.066 1.00 63.16 115 PHE A CA 1
ATOM 886 C C . PHE A 1 115 ? 29.370 3.565 -25.054 1.00 63.16 115 PHE A C 1
ATOM 888 O O . PHE A 1 115 ? 28.442 2.821 -24.727 1.00 63.16 115 PHE A O 1
ATOM 895 N N . LEU A 1 116 ? 29.976 3.451 -26.241 1.00 64.00 116 LEU A N 1
ATOM 896 C CA . LEU A 1 116 ? 29.580 2.459 -27.240 1.00 64.00 116 LEU A CA 1
ATOM 897 C C . LEU A 1 116 ? 29.855 1.027 -26.779 1.00 64.00 116 LEU A C 1
ATOM 899 O O . LEU A 1 116 ? 29.058 0.146 -27.083 1.00 64.00 116 LEU A O 1
ATOM 903 N N . SER A 1 117 ? 30.923 0.771 -26.016 1.00 64.62 117 SER A N 1
ATOM 904 C CA . SER A 1 117 ? 31.170 -0.563 -25.449 1.00 64.62 117 SER A CA 1
ATOM 905 C C . SER A 1 117 ? 30.180 -0.925 -24.337 1.00 64.62 117 SER A C 1
ATOM 907 O O . SER A 1 117 ? 29.789 -2.090 -24.242 1.00 64.62 117 SER A O 1
ATOM 909 N N . VAL A 1 118 ? 29.702 0.050 -23.555 1.00 64.06 118 VAL A N 1
ATOM 910 C CA . VAL A 1 118 ? 28.620 -0.148 -22.575 1.00 64.06 118 VAL A CA 1
ATOM 911 C C . VAL A 1 118 ? 27.300 -0.443 -23.284 1.00 64.06 118 VAL A C 1
ATOM 913 O O . VAL A 1 118 ? 26.671 -1.457 -22.984 1.00 64.06 118 VAL A O 1
ATOM 916 N N . LEU A 1 119 ? 26.914 0.357 -24.283 1.00 62.56 119 LEU A N 1
ATOM 917 C CA . LEU A 1 119 ? 25.715 0.083 -25.081 1.00 62.56 119 LEU A CA 1
ATOM 918 C C . LEU A 1 119 ? 25.824 -1.261 -25.814 1.00 62.56 119 LEU A C 1
ATOM 920 O O . LEU A 1 119 ? 24.904 -2.070 -25.754 1.00 62.56 119 LEU A O 1
ATOM 924 N N . ALA A 1 120 ? 26.959 -1.559 -26.447 1.00 67.00 120 ALA A N 1
ATOM 925 C CA . ALA A 1 120 ? 27.180 -2.832 -27.128 1.00 67.00 120 ALA A CA 1
ATOM 926 C C . ALA A 1 120 ? 27.145 -4.022 -26.162 1.00 67.00 120 ALA A C 1
ATOM 928 O O . ALA A 1 120 ? 26.644 -5.076 -26.542 1.00 67.00 120 ALA A O 1
ATOM 929 N N . ARG A 1 121 ? 27.616 -3.877 -24.915 1.00 61.22 121 ARG A N 1
ATOM 930 C CA . ARG A 1 121 ? 27.457 -4.902 -23.869 1.00 61.22 121 ARG A CA 1
ATOM 931 C C . ARG A 1 121 ? 25.997 -5.093 -23.474 1.00 61.22 121 ARG A C 1
ATOM 933 O O . ARG A 1 121 ? 25.570 -6.236 -23.345 1.00 61.22 121 ARG A O 1
ATOM 940 N N . VAL A 1 122 ? 25.232 -4.010 -23.341 1.00 60.44 122 VAL A N 1
ATOM 941 C CA . VAL A 1 122 ? 23.786 -4.068 -23.066 1.00 60.44 122 VAL A CA 1
ATOM 942 C C . VAL A 1 122 ? 23.038 -4.761 -24.212 1.00 60.44 122 VAL A C 1
ATOM 944 O O . VAL A 1 122 ? 22.173 -5.592 -23.959 1.00 60.44 122 VAL A O 1
ATOM 947 N N . PHE A 1 123 ? 23.411 -4.504 -25.470 1.00 59.41 123 PHE A N 1
ATOM 948 C CA . PHE A 1 123 ? 22.758 -5.108 -26.638 1.00 59.41 123 PHE A CA 1
ATOM 949 C C . PHE A 1 123 ? 23.269 -6.518 -27.004 1.00 59.41 123 PHE A C 1
ATOM 951 O O . PHE A 1 123 ? 22.502 -7.302 -27.561 1.00 59.41 123 PHE A O 1
ATOM 958 N N . ARG A 1 124 ? 24.526 -6.884 -26.695 1.00 55.31 124 ARG A N 1
ATOM 959 C CA . ARG A 1 124 ? 25.085 -8.231 -26.964 1.00 55.31 124 ARG A CA 1
ATOM 960 C C . ARG A 1 124 ? 24.636 -9.296 -25.965 1.00 55.31 124 ARG A C 1
ATOM 962 O O . ARG A 1 124 ? 24.729 -10.475 -26.287 1.00 55.31 124 ARG A O 1
ATOM 969 N N . ARG A 1 125 ? 24.128 -8.915 -24.789 1.00 49.53 125 ARG A N 1
ATOM 970 C CA . ARG A 1 125 ? 23.745 -9.865 -23.729 1.00 49.53 125 ARG A CA 1
ATOM 971 C C . ARG A 1 125 ? 22.481 -10.696 -24.027 1.00 49.53 125 ARG A C 1
ATOM 973 O O . ARG A 1 125 ? 22.143 -11.553 -23.228 1.00 49.53 125 ARG A O 1
ATOM 980 N N . ASN A 1 126 ? 21.843 -10.525 -25.191 1.00 46.50 126 ASN A N 1
ATOM 981 C CA . ASN A 1 126 ? 20.643 -11.278 -25.600 1.00 46.50 126 ASN A CA 1
ATOM 982 C C . ASN A 1 126 ? 20.923 -12.553 -26.425 1.00 46.50 126 ASN A C 1
ATOM 984 O O . ASN A 1 126 ? 20.030 -13.054 -27.108 1.00 46.50 126 ASN A O 1
ATOM 988 N N . ARG A 1 127 ? 22.143 -13.103 -26.383 1.00 44.66 127 ARG A N 1
ATOM 989 C CA . ARG A 1 127 ? 22.410 -14.474 -26.848 1.00 44.66 127 ARG A CA 1
ATOM 990 C C . ARG A 1 127 ? 23.243 -15.239 -25.815 1.00 44.66 127 ARG A C 1
ATOM 992 O O . ARG A 1 127 ? 24.463 -15.153 -25.811 1.00 44.66 127 ARG A O 1
ATOM 999 N N . THR A 1 128 ? 22.514 -16.002 -24.998 1.00 46.06 128 THR A N 1
ATOM 1000 C CA . THR A 1 128 ? 22.875 -17.287 -24.365 1.00 46.06 128 THR A CA 1
ATOM 1001 C C . THR A 1 128 ? 24.001 -17.360 -23.314 1.00 46.06 128 THR A C 1
ATOM 1003 O O . THR A 1 128 ? 25.162 -17.069 -23.584 1.00 46.06 128 THR A O 1
ATOM 1006 N N . THR A 1 129 ? 23.616 -17.978 -22.185 1.00 44.66 129 THR A N 1
ATOM 1007 C CA . THR A 1 129 ? 24.357 -18.603 -21.058 1.00 44.66 129 THR A CA 1
ATOM 1008 C C . THR A 1 129 ? 24.735 -17.764 -19.822 1.00 44.66 129 THR A C 1
ATOM 1010 O O . THR A 1 129 ? 25.125 -16.601 -19.955 1.00 44.66 129 THR A O 1
ATOM 1013 N N . PRO A 1 130 ? 24.613 -18.357 -18.608 1.00 43.69 130 PRO A N 1
ATOM 1014 C CA . PRO A 1 130 ? 24.825 -17.676 -17.340 1.00 43.69 130 PRO A CA 1
ATOM 1015 C C . PRO A 1 130 ? 26.298 -17.762 -16.938 1.00 43.69 130 PRO A C 1
ATOM 1017 O O . PRO A 1 130 ? 26.857 -18.845 -16.789 1.00 43.69 130 PRO A O 1
ATOM 1020 N N . VAL A 1 131 ? 26.928 -16.612 -16.724 1.00 44.44 131 VAL A N 1
ATOM 1021 C CA . VAL A 1 131 ? 28.151 -16.529 -15.924 1.00 44.44 131 VAL A CA 1
ATOM 1022 C C . VAL A 1 131 ? 27.961 -15.376 -14.954 1.00 44.44 131 VAL A C 1
ATOM 1024 O O . VAL A 1 131 ? 27.734 -14.232 -15.366 1.00 44.44 131 VAL A O 1
ATOM 1027 N N . GLU A 1 132 ? 28.007 -15.717 -13.669 1.00 51.19 132 GLU A N 1
ATOM 1028 C CA . GLU A 1 132 ? 28.053 -14.792 -12.545 1.00 51.19 132 GLU A CA 1
ATOM 1029 C C . GLU A 1 132 ? 29.135 -13.745 -12.792 1.00 51.19 132 GLU A C 1
ATOM 1031 O O . GLU A 1 132 ? 30.307 -14.072 -12.937 1.00 51.19 132 GLU A O 1
ATOM 1036 N N . ASN A 1 133 ? 28.735 -12.480 -12.875 1.00 39.94 133 ASN A N 1
ATOM 1037 C CA . ASN A 1 133 ? 29.625 -11.352 -12.647 1.00 39.94 133 ASN A CA 1
ATOM 1038 C C . ASN A 1 133 ? 28.774 -10.147 -12.252 1.00 39.94 133 ASN A C 1
ATOM 1040 O O . ASN A 1 133 ? 28.069 -9.542 -13.070 1.00 39.94 133 ASN A O 1
ATOM 1044 N N . THR A 1 134 ? 28.849 -9.847 -10.962 1.00 39.16 134 THR A N 1
ATOM 1045 C CA . THR A 1 134 ? 28.265 -8.709 -10.262 1.00 39.16 134 THR A CA 1
ATOM 1046 C C . THR A 1 134 ? 28.700 -7.404 -10.928 1.00 39.16 134 THR A C 1
ATOM 1048 O O . THR A 1 134 ? 29.878 -7.053 -10.931 1.00 39.16 134 THR A O 1
ATOM 1051 N N . LEU A 1 135 ? 27.752 -6.668 -11.511 1.00 38.16 135 LEU A N 1
ATOM 1052 C CA . LEU A 1 135 ? 27.980 -5.320 -12.032 1.00 38.16 135 LEU A CA 1
ATOM 1053 C C . LEU A 1 135 ? 27.612 -4.318 -10.934 1.00 38.16 135 LEU A C 1
ATOM 1055 O O . LEU A 1 135 ? 26.449 -3.958 -10.771 1.00 38.16 135 LEU A O 1
ATOM 1059 N N . ALA A 1 136 ? 28.610 -3.887 -10.166 1.00 35.66 136 ALA A N 1
ATOM 1060 C CA . ALA A 1 136 ? 28.476 -2.759 -9.256 1.00 35.66 136 ALA A CA 1
ATOM 1061 C C . ALA A 1 136 ? 28.456 -1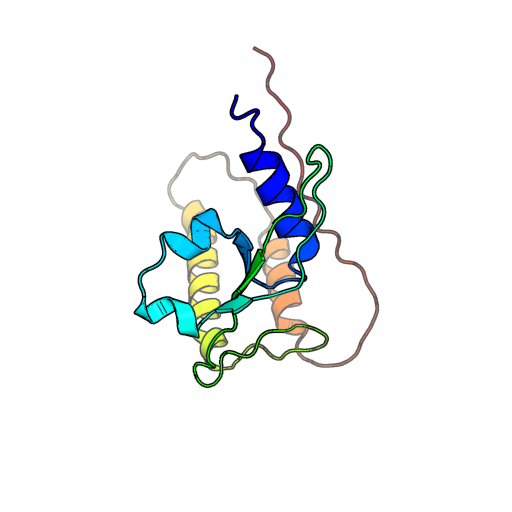.459 -10.076 1.00 35.66 136 ALA A C 1
ATOM 1063 O O . ALA A 1 136 ? 29.459 -1.070 -10.675 1.00 35.66 136 ALA A O 1
ATOM 1064 N N . VAL A 1 137 ? 27.305 -0.788 -10.123 1.00 40.41 137 VAL A N 1
ATOM 1065 C CA . VAL A 1 137 ? 27.219 0.597 -10.595 1.00 40.41 137 VAL A CA 1
ATOM 1066 C C . VAL A 1 137 ? 27.626 1.485 -9.423 1.00 40.41 137 VAL A C 1
ATOM 1068 O O . VAL A 1 137 ? 26.854 1.689 -8.492 1.00 40.41 137 VAL A O 1
ATOM 1071 N N . VAL A 1 138 ? 28.864 1.976 -9.447 1.00 35.25 138 VAL A N 1
ATOM 1072 C CA . VAL A 1 138 ? 29.356 2.957 -8.474 1.00 35.25 138 VAL A CA 1
ATOM 1073 C C . VAL A 1 138 ? 28.797 4.326 -8.863 1.00 35.25 138 VAL A C 1
ATOM 1075 O O . VAL A 1 138 ? 29.252 4.943 -9.825 1.00 35.25 138 VAL A O 1
ATOM 1078 N N . LEU A 1 139 ? 27.789 4.791 -8.126 1.00 34.94 139 LEU A N 1
ATOM 1079 C CA . LEU A 1 139 ? 27.400 6.200 -8.101 1.00 34.94 139 LEU A CA 1
ATOM 1080 C C . LEU A 1 139 ? 28.458 6.949 -7.284 1.00 34.94 139 LEU A C 1
ATOM 1082 O O . LEU A 1 139 ? 28.558 6.758 -6.076 1.00 34.94 139 LEU A O 1
ATOM 1086 N N . ILE A 1 140 ? 29.281 7.756 -7.953 1.00 41.34 140 ILE A N 1
ATOM 1087 C CA . ILE A 1 140 ? 30.250 8.624 -7.282 1.00 41.34 140 ILE A CA 1
ATOM 1088 C C . ILE A 1 140 ? 29.482 9.788 -6.653 1.00 41.34 140 ILE A C 1
ATOM 1090 O O . ILE A 1 140 ? 28.815 10.560 -7.341 1.00 41.34 140 ILE A O 1
ATOM 1094 N N . GLU A 1 141 ? 29.579 9.866 -5.331 1.00 41.06 141 GLU A N 1
ATOM 1095 C CA . GLU A 1 141 ? 29.007 10.891 -4.468 1.00 41.06 141 GLU A CA 1
ATOM 1096 C C . GLU A 1 141 ? 29.646 12.265 -4.754 1.00 41.06 141 GLU A C 1
ATOM 1098 O O . GLU A 1 141 ? 30.870 12.408 -4.824 1.00 41.06 141 GLU A O 1
ATOM 1103 N N . GLY A 1 142 ? 28.809 13.286 -4.956 1.00 42.44 142 GLY A N 1
ATOM 1104 C CA . GLY A 1 142 ? 29.243 14.664 -5.172 1.00 42.44 142 GLY A CA 1
ATOM 1105 C C . GLY A 1 142 ? 29.798 15.269 -3.885 1.00 42.44 142 GLY A C 1
ATOM 1106 O O . GLY A 1 142 ? 29.079 15.445 -2.906 1.00 42.44 142 GLY A O 1
ATOM 1107 N N . LYS A 1 143 ? 31.090 15.599 -3.903 1.00 48.12 143 LYS A N 1
ATOM 1108 C CA . LYS A 1 143 ? 31.822 16.248 -2.812 1.00 48.12 143 LYS A CA 1
ATOM 1109 C C . LYS A 1 143 ? 31.214 17.621 -2.487 1.00 48.12 143 LYS A C 1
ATOM 1111 O O . LYS A 1 143 ? 31.098 18.471 -3.369 1.00 48.12 143 LYS A O 1
ATOM 1116 N N . ALA A 1 144 ? 30.866 17.829 -1.218 1.00 52.44 144 ALA A N 1
ATOM 1117 C CA . ALA A 1 144 ? 30.396 19.100 -0.676 1.00 52.44 144 ALA A CA 1
ATOM 1118 C C . ALA A 1 144 ? 31.447 20.209 -0.858 1.00 52.44 144 ALA A C 1
ATOM 1120 O O . ALA A 1 144 ? 32.618 20.034 -0.514 1.00 52.44 144 ALA A O 1
ATOM 1121 N N . GLY A 1 145 ? 31.014 21.348 -1.400 1.00 53.53 145 GLY A N 1
ATOM 1122 C CA . GLY A 1 145 ? 31.791 22.582 -1.424 1.00 53.53 145 GLY A CA 1
ATOM 1123 C C . GLY A 1 145 ? 31.706 23.285 -0.072 1.00 53.53 145 GLY A C 1
ATOM 1124 O O . GLY A 1 145 ? 30.614 23.532 0.431 1.00 53.53 145 GLY A O 1
ATOM 1125 N N . SER A 1 146 ? 32.868 23.587 0.502 1.00 52.25 146 SER A N 1
ATOM 1126 C CA . SER A 1 146 ? 33.034 24.521 1.614 1.00 52.25 146 SER A CA 1
ATOM 1127 C C . SER A 1 146 ? 33.166 25.937 1.058 1.00 52.25 146 SER A C 1
ATOM 1129 O O . SER A 1 146 ? 34.016 26.178 0.199 1.00 52.25 146 SER A O 1
ATOM 1131 N N . GLY A 1 147 ? 32.339 26.847 1.563 1.00 52.84 147 GLY A N 1
ATOM 1132 C CA . GLY A 1 147 ? 32.387 28.289 1.342 1.00 52.84 147 GLY A CA 1
ATOM 1133 C C . GLY A 1 147 ? 31.506 28.968 2.370 1.00 52.84 147 GLY A C 1
ATOM 1134 O O . GLY A 1 147 ? 30.315 28.592 2.413 1.00 52.84 147 GLY A O 1
#

Foldseek 3Di:
DPPDPVVQVVVVQVVPQPPWDKDFPVVLVPDDPVCVVQWDWDDFDDGPPDPDTTTMITGRPPDDPDPDDDDDDDDDDPPVVVVVVVVVVVVVVCVLVCVVPDDDDPDPDDPPVNVVVVVVVVVVVPDDDDDDDDDDPDDDDDDDDDD

Sequence (147 aa):
AAIGSVVNMSARLMCEADGGILIDETTFRHLPSHEFSSFLKILPITVKGREEPLQVYSYVKSAPQCISRRLNEDMDLPHYCRHPLKSLLVKIANVVLNIESNGNFPVVKVPAASFLSVLARVFRRNRTTPVENTLAVVLIEGKAGSG

InterPro domains:
  IPR029787 Nucleotide cyclase [G3DSA:3.30.70.1230] (1-68)
  IPR029787 Nucleotide cyclase [SSF55073] (2-60)